Protein AF-C4Z7B2-F1 (afdb_monomer)

pLDDT: mean 83.98, std 15.3, range [45.53, 96.62]

InterPro domains:
  IPR001387 Cro/C1-type, helix-turn-helix domain [PF01381] (2-44)
  IPR001387 Cro/C1-type, helix-turn-helix domain [PS50943] (1-44)
  IPR001387 Cro/C1-type, helix-turn-helix domain [cd00093] (1-44)
  IPR010982 Lambda repressor-like, DNA-binding domain superfamily [G3DSA:1.10.260.40] (1-48)
  IPR010982 Lambda repressor-like, DNA-binding domain superfamily [SSF47413] (2-48)

Solvent-accessible surface area (backbone atoms only — not comparable to full-atom values): 7609 Å² total; per-res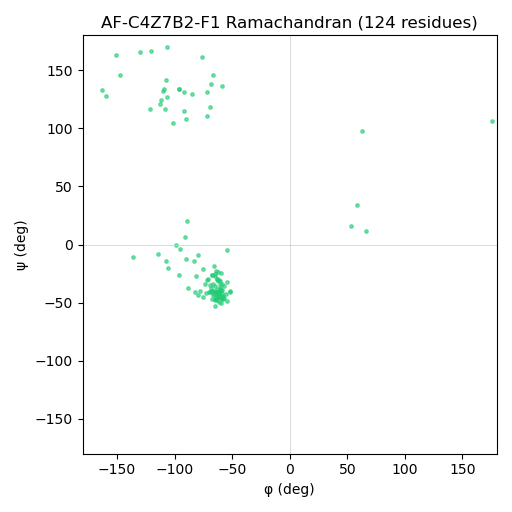idue (Å²): 104,69,67,54,20,64,63,34,70,44,56,59,75,55,53,54,33,45,74,66,73,75,40,87,75,53,70,71,54,41,41,32,48,16,58,56,68,69,47,61,50,64,81,79,53,86,84,85,77,87,47,74,66,50,54,54,49,52,52,51,53,50,32,77,76,60,44,61,45,79,48,78,56,100,90,47,80,45,80,48,45,73,46,61,66,60,45,52,54,50,50,54,51,53,52,52,53,54,58,45,52,74,57,42,84,76,54,95,73,70,67,73,56,51,57,54,54,53,51,64,52,58,68,72,78,113

Structure (mmCIF, N/CA/C/O backbone):
data_AF-C4Z7B2-F1
#
_entry.id   AF-C4Z7B2-F1
#
loop_
_atom_site.group_PDB
_atom_site.id
_atom_site.type_symbol
_atom_site.label_atom_id
_atom_site.label_alt_id
_atom_site.label_comp_id
_atom_site.label_asym_id
_atom_site.label_entity_id
_atom_site.label_seq_id
_atom_site.pdbx_PDB_ins_code
_atom_site.Cartn_x
_atom_site.Cartn_y
_atom_site.Cartn_z
_atom_site.occupancy
_atom_site.B_iso_or_equiv
_atom_site.auth_seq_id
_atom_site.auth_comp_id
_atom_site.auth_asym_id
_atom_site.auth_atom_id
_atom_site.pdbx_PDB_model_num
ATOM 1 N N . MET A 1 1 ? -8.347 9.191 20.823 1.00 85.06 1 MET A N 1
ATOM 2 C CA . MET A 1 1 ? -9.006 7.882 21.047 1.00 85.06 1 MET A CA 1
ATOM 3 C C . MET A 1 1 ? -10.517 7.918 20.881 1.00 85.06 1 MET A C 1
ATOM 5 O O . MET A 1 1 ? -11.032 7.155 20.081 1.00 85.06 1 MET A O 1
ATOM 9 N N . GLU A 1 2 ? -11.237 8.761 21.628 1.00 91.38 2 GLU A N 1
ATOM 10 C CA . GLU A 1 2 ? -12.713 8.779 21.612 1.00 91.38 2 GLU A CA 1
ATOM 11 C C . GLU A 1 2 ? -13.272 9.130 20.230 1.00 91.38 2 GLU A C 1
ATOM 13 O O . GLU A 1 2 ? -14.090 8.390 19.700 1.00 91.38 2 GLU A O 1
ATOM 18 N N . GLN A 1 3 ? -12.716 10.156 19.584 1.00 93.81 3 GLN A N 1
ATOM 19 C CA . GLN A 1 3 ? -13.062 10.513 18.203 1.00 93.81 3 GLN A CA 1
ATOM 20 C C . GLN A 1 3 ? -12.785 9.380 17.203 1.00 93.81 3 GLN A C 1
ATOM 22 O O . GLN A 1 3 ? -13.575 9.151 16.295 1.00 93.81 3 GLN A O 1
ATOM 27 N N . LEU A 1 4 ? -11.680 8.643 17.369 1.00 93.06 4 LEU A N 1
ATOM 28 C CA . LEU A 1 4 ? -11.368 7.492 16.515 1.00 93.06 4 LEU A CA 1
ATOM 29 C C . LEU A 1 4 ? -12.364 6.351 16.750 1.00 93.06 4 LEU A C 1
ATOM 31 O O . LEU A 1 4 ? -12.794 5.714 15.796 1.00 93.06 4 LEU A O 1
ATOM 35 N N . SER A 1 5 ? -12.756 6.111 18.003 1.00 95.75 5 SER A N 1
ATOM 36 C CA . SER A 1 5 ? -13.787 5.131 18.361 1.00 95.75 5 SER A CA 1
ATOM 37 C C . SER A 1 5 ? -15.119 5.448 17.686 1.00 95.75 5 SER A C 1
ATOM 39 O O . SER A 1 5 ? -15.734 4.560 17.103 1.00 95.75 5 SER A O 1
ATOM 41 N N . GLU A 1 6 ? -15.522 6.717 17.721 1.00 95.44 6 GLU A N 1
ATOM 42 C CA . GLU A 1 6 ? -16.743 7.203 17.084 1.00 95.44 6 GLU A CA 1
ATOM 43 C C . GLU A 1 6 ? -16.677 7.067 15.558 1.00 95.44 6 GLU A C 1
ATOM 45 O O . GLU A 1 6 ? -17.537 6.418 14.967 1.00 95.44 6 GLU A O 1
ATOM 50 N N . LYS A 1 7 ? -15.618 7.591 14.925 1.00 95.50 7 LYS A N 1
ATOM 51 C CA . LYS A 1 7 ? -15.452 7.562 13.463 1.00 95.50 7 LYS A CA 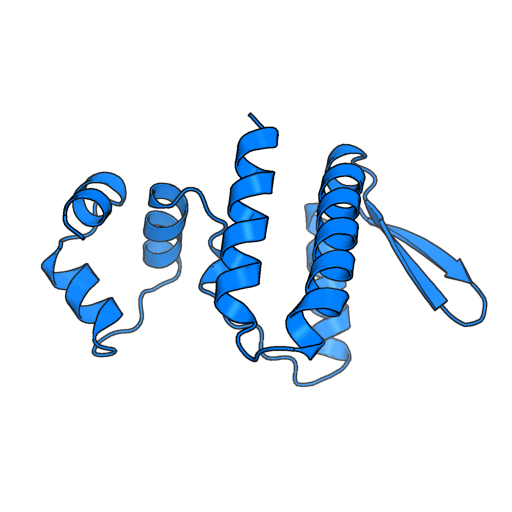1
ATOM 52 C C . LYS A 1 7 ? -15.300 6.150 12.891 1.00 95.50 7 LYS A C 1
ATOM 54 O O . LYS A 1 7 ? -15.872 5.854 11.851 1.00 95.50 7 LYS A O 1
ATOM 59 N N . SER A 1 8 ? -14.540 5.276 13.555 1.00 95.38 8 SER A N 1
ATOM 60 C CA . SER A 1 8 ? -14.302 3.899 13.082 1.00 95.38 8 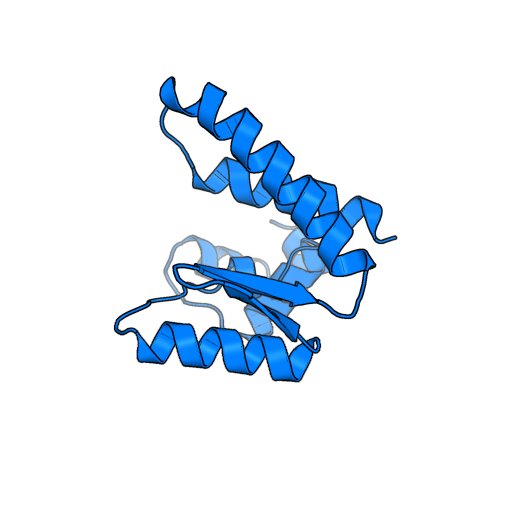SER A CA 1
ATOM 61 C C . SER A 1 8 ? -15.424 2.921 13.451 1.00 95.38 8 SER A C 1
ATOM 63 O O . SER A 1 8 ? -15.447 1.787 12.967 1.00 95.38 8 SER A O 1
ATOM 65 N N . GLY A 1 9 ? -16.322 3.308 14.366 1.00 95.50 9 GLY A N 1
ATOM 66 C CA . GLY A 1 9 ? -17.327 2.416 14.948 1.00 95.50 9 GLY A CA 1
ATOM 67 C C . GLY A 1 9 ? -16.746 1.293 15.822 1.00 95.50 9 GLY A C 1
ATOM 68 O O . GLY A 1 9 ? -17.457 0.347 16.169 1.00 95.50 9 GLY A O 1
ATOM 69 N N . ILE A 1 10 ? -15.458 1.352 16.180 1.00 96.31 10 ILE A N 1
ATOM 70 C CA . ILE A 1 10 ? -14.804 0.371 17.054 1.00 96.31 10 ILE A CA 1
ATOM 71 C C . ILE A 1 10 ? -14.903 0.854 18.494 1.00 96.31 10 ILE A C 1
ATOM 73 O O . ILE A 1 10 ? -14.545 1.985 18.809 1.00 96.31 10 ILE A O 1
ATOM 77 N N . ASN A 1 11 ? -15.338 -0.017 19.406 1.00 95.75 11 ASN A N 1
ATOM 78 C CA . ASN A 1 11 ? -15.461 0.336 20.819 1.00 95.75 11 ASN A CA 1
ATOM 79 C C . ASN A 1 11 ? -14.115 0.789 21.420 1.00 95.75 11 ASN A C 1
ATOM 81 O O . ASN A 1 11 ? -13.095 0.117 21.254 1.00 95.75 11 ASN A O 1
ATOM 85 N N . LEU A 1 12 ? -14.138 1.869 22.206 1.00 94.62 12 LEU A N 1
ATOM 86 C CA . LEU A 1 12 ? -12.960 2.454 22.853 1.00 94.62 12 LEU A CA 1
ATOM 87 C C . LEU A 1 12 ? -12.125 1.437 23.649 1.00 94.62 12 LEU A C 1
ATOM 89 O O . LEU A 1 12 ? -10.898 1.470 23.601 1.00 94.62 12 LEU A O 1
ATOM 93 N N . SER A 1 13 ? -12.770 0.505 24.358 1.00 93.25 13 SER A N 1
ATOM 94 C CA . SER A 1 13 ? -12.066 -0.546 25.109 1.00 93.25 13 SER A CA 1
ATOM 95 C C . SER A 1 13 ? -11.334 -1.541 24.204 1.00 93.25 13 SER A C 1
ATOM 97 O O . SER A 1 13 ? -10.355 -2.149 24.627 1.00 93.25 13 SER A O 1
ATOM 99 N N . THR A 1 14 ? -11.797 -1.714 22.963 1.00 93.62 14 THR A N 1
ATOM 100 C CA . THR A 1 14 ? -11.154 -2.569 21.960 1.00 93.62 14 THR A CA 1
ATOM 101 C C . THR A 1 14 ? -9.969 -1.854 21.323 1.00 93.62 14 THR A C 1
ATOM 103 O O . THR A 1 14 ? -8.906 -2.457 21.248 1.00 93.62 14 THR A O 1
ATOM 106 N N . LEU A 1 15 ? -10.107 -0.568 20.972 1.00 93.88 15 LEU A N 1
ATOM 107 C CA . LEU A 1 15 ? -8.986 0.246 20.483 1.00 93.88 15 LEU A CA 1
ATOM 108 C C . LEU A 1 15 ? -7.834 0.290 21.494 1.00 93.88 15 LEU A C 1
ATOM 110 O O . LEU A 1 15 ? -6.701 -0.001 21.135 1.00 93.88 15 LEU A O 1
ATOM 114 N N . LYS A 1 16 ? -8.135 0.518 22.781 1.00 92.06 16 LYS A N 1
ATOM 115 C CA . LYS A 1 16 ? -7.118 0.478 23.847 1.00 92.06 16 LYS A CA 1
ATOM 116 C C . LYS A 1 16 ? -6.378 -0.862 23.915 1.00 92.06 16 LYS A C 1
ATOM 118 O O . LYS A 1 16 ? -5.192 -0.880 24.197 1.00 92.06 16 LYS A O 1
ATOM 123 N N . LYS A 1 17 ? -7.056 -1.986 23.650 1.00 92.75 17 LYS A N 1
ATOM 124 C CA . LYS A 1 17 ? -6.408 -3.311 23.619 1.00 92.75 17 LYS A CA 1
ATOM 125 C C . LYS A 1 17 ? -5.501 -3.502 22.406 1.00 92.75 17 LYS A C 1
ATOM 127 O O . LYS A 1 17 ? -4.566 -4.289 22.513 1.00 92.75 17 LYS A O 1
ATOM 132 N N . TYR A 1 18 ? -5.809 -2.848 21.285 1.00 92.38 18 TYR A N 1
ATOM 133 C CA . TYR A 1 18 ? -4.943 -2.850 20.107 1.00 92.38 18 TYR A CA 1
ATOM 134 C C . TYR A 1 18 ? -3.670 -2.042 20.363 1.00 92.38 18 TYR A C 1
ATOM 136 O O . TYR A 1 18 ? -2.599 -2.501 20.005 1.00 92.38 18 TYR A O 1
ATOM 144 N N . GLU A 1 19 ? -3.767 -0.893 21.037 1.00 86.69 19 GLU A N 1
ATOM 145 C CA . GLU A 1 19 ? -2.590 -0.065 21.347 1.00 86.69 19 GLU A CA 1
ATOM 146 C C . GLU A 1 19 ? -1.669 -0.651 22.418 1.00 86.69 19 GLU A C 1
ATOM 148 O O . GLU A 1 19 ? -0.473 -0.392 22.403 1.00 86.69 19 GLU A O 1
ATOM 153 N N . THR A 1 20 ? -2.205 -1.409 23.377 1.00 87.12 20 THR A N 1
ATOM 154 C CA . THR A 1 20 ? -1.392 -2.003 24.449 1.00 87.12 20 THR A CA 1
ATOM 155 C C . THR A 1 20 ? -0.842 -3.387 24.083 1.00 87.12 20 THR A C 1
ATOM 157 O O . THR A 1 20 ? -0.588 -4.169 24.993 1.00 87.12 20 THR A O 1
ATOM 160 N N . ASP A 1 21 ? -0.770 -3.740 22.793 1.00 68.88 21 ASP A N 1
ATOM 161 C CA . ASP A 1 21 ? -0.303 -5.033 22.247 1.00 68.88 21 ASP A CA 1
ATOM 162 C C . ASP A 1 21 ? -0.984 -6.292 22.816 1.00 68.88 21 ASP A C 1
ATOM 164 O O . ASP A 1 21 ? -0.555 -7.429 22.615 1.00 68.88 21 ASP A O 1
ATOM 168 N N . ASN A 1 22 ? -2.120 -6.120 23.488 1.00 69.62 22 ASN A N 1
ATOM 169 C CA . ASN A 1 22 ? -2.860 -7.229 24.083 1.00 69.62 22 ASN A CA 1
ATOM 170 C C . ASN A 1 22 ? -3.709 -7.975 23.042 1.00 69.62 22 ASN A C 1
ATOM 172 O O . ASN A 1 22 ? -4.310 -9.008 23.357 1.00 69.62 22 ASN A O 1
ATOM 176 N N . ARG A 1 23 ? -3.829 -7.437 21.820 1.00 81.12 23 ARG A N 1
ATOM 177 C CA . ARG A 1 23 ? -4.582 -8.038 20.719 1.00 81.12 23 ARG A CA 1
ATOM 178 C C . ARG A 1 23 ? -4.183 -7.424 19.379 1.00 81.12 23 ARG A C 1
ATOM 180 O O . ARG A 1 23 ? -4.276 -6.216 19.225 1.00 81.12 23 ARG A O 1
ATOM 187 N N . ASN A 1 24 ? -3.934 -8.258 18.370 1.00 87.00 24 ASN A N 1
ATOM 188 C CA . ASN A 1 24 ? -3.756 -7.768 17.001 1.00 87.00 24 ASN A CA 1
ATOM 189 C C . ASN A 1 24 ? -5.116 -7.599 16.294 1.00 87.00 24 ASN A C 1
ATOM 191 O O . ASN A 1 24 ? -5.941 -8.527 16.313 1.00 87.00 24 ASN A O 1
ATOM 195 N N . PRO A 1 25 ? -5.390 -6.434 15.682 1.00 91.88 25 PRO A N 1
ATOM 196 C CA . PRO A 1 25 ? -6.601 -6.214 14.900 1.00 91.88 25 PRO A CA 1
ATOM 197 C C . PRO A 1 25 ? -6.617 -7.084 13.634 1.00 91.88 25 PRO A C 1
ATOM 199 O O . PRO A 1 25 ? -5.594 -7.348 13.009 1.00 91.88 25 PRO A O 1
ATOM 202 N N . LYS A 1 26 ? -7.812 -7.530 13.228 1.00 93.88 26 LYS A N 1
ATOM 203 C CA . LYS A 1 26 ? -8.016 -8.171 11.915 1.00 93.88 26 LYS A CA 1
ATOM 204 C C . LYS A 1 26 ? -8.020 -7.113 10.807 1.00 93.88 26 LYS A C 1
ATOM 206 O O . LYS A 1 26 ? -8.346 -5.962 11.079 1.00 93.88 26 LYS A O 1
ATOM 211 N N . LEU A 1 27 ? -7.809 -7.521 9.554 1.00 93.06 27 LEU A N 1
ATOM 212 C CA . LEU A 1 27 ? -7.824 -6.617 8.392 1.00 93.06 27 LEU A CA 1
ATOM 213 C C . LEU A 1 27 ? -9.088 -5.745 8.303 1.00 93.06 27 LEU A C 1
ATOM 215 O O . LEU A 1 27 ? -8.996 -4.558 8.017 1.00 93.06 27 LEU A O 1
ATOM 219 N N . GLU A 1 28 ? -10.265 -6.301 8.595 1.00 95.19 28 GLU A N 1
ATOM 220 C CA . GLU A 1 28 ? -11.520 -5.532 8.611 1.00 95.19 28 GLU A CA 1
ATOM 221 C C . GLU A 1 28 ? -11.484 -4.386 9.639 1.00 95.19 28 GLU A C 1
ATOM 223 O O . GLU A 1 28 ? -11.966 -3.287 9.386 1.00 95.19 28 GLU A O 1
ATOM 228 N N . GLN A 1 29 ? -10.882 -4.632 10.805 1.00 95.81 29 GLN A N 1
ATOM 229 C CA . GLN A 1 29 ? -10.741 -3.631 11.862 1.00 95.81 29 GLN A CA 1
ATOM 230 C C . GLN A 1 29 ? -9.693 -2.587 11.478 1.00 95.81 29 GLN A C 1
ATOM 232 O O . GLN A 1 29 ? -9.938 -1.400 11.652 1.00 95.81 29 GLN A O 1
ATOM 237 N N . LEU A 1 30 ? -8.572 -3.019 10.890 1.00 95.38 30 LEU A N 1
ATOM 238 C CA . LEU A 1 30 ? -7.572 -2.113 10.324 1.00 95.38 30 LEU A CA 1
ATOM 239 C C . LEU A 1 30 ? -8.168 -1.221 9.234 1.00 95.38 30 LEU A C 1
ATOM 241 O O . LEU A 1 30 ? -7.877 -0.036 9.206 1.00 95.38 30 LEU A O 1
ATOM 245 N N . SER A 1 31 ? -9.053 -1.756 8.391 1.00 95.12 31 SER A N 1
ATOM 246 C CA . SER A 1 31 ? -9.715 -0.985 7.331 1.00 95.12 31 SER A CA 1
ATOM 247 C C . SER A 1 31 ? -10.593 0.126 7.912 1.00 95.12 31 SER A C 1
ATOM 249 O O . SER A 1 31 ? -10.503 1.265 7.472 1.00 95.12 31 SER A O 1
ATOM 251 N N . LYS A 1 32 ? -11.373 -0.176 8.960 1.00 96.38 32 LYS A N 1
ATOM 252 C CA . LYS A 1 32 ? -12.191 0.818 9.681 1.00 96.38 32 LYS A CA 1
ATOM 253 C C . LYS A 1 32 ? -11.347 1.899 10.355 1.00 96.38 32 LYS A C 1
ATOM 255 O O . LYS A 1 32 ? -11.741 3.061 10.392 1.00 96.38 32 LYS A O 1
ATOM 260 N N . ILE A 1 33 ? -10.196 1.5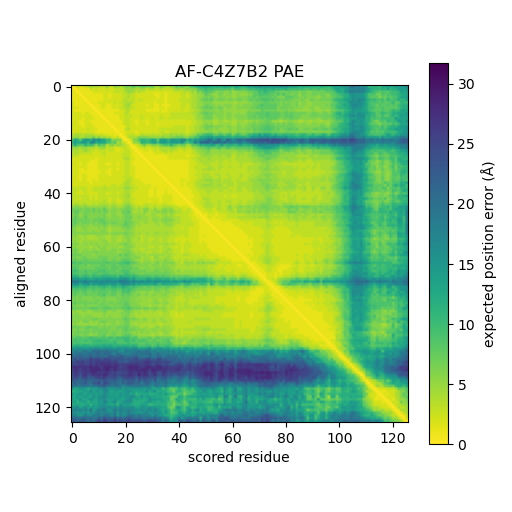18 10.911 1.00 94.81 33 ILE A N 1
ATOM 261 C CA . ILE A 1 33 ? -9.244 2.463 11.509 1.00 94.81 33 ILE A CA 1
ATOM 262 C C . ILE A 1 33 ? -8.632 3.352 10.421 1.00 94.81 33 ILE A C 1
ATOM 264 O O . ILE A 1 33 ? -8.608 4.567 10.582 1.00 94.81 33 ILE A O 1
ATOM 268 N N . ALA A 1 34 ? -8.186 2.760 9.314 1.00 94.12 34 ALA A N 1
ATOM 269 C CA . ALA A 1 34 ? -7.573 3.465 8.195 1.00 94.12 34 ALA A CA 1
ATOM 270 C C . ALA A 1 34 ? -8.528 4.479 7.557 1.00 94.12 34 ALA A C 1
ATOM 272 O O . ALA A 1 34 ? -8.153 5.632 7.374 1.00 94.12 34 ALA A O 1
ATOM 273 N N . GLU A 1 35 ? -9.780 4.084 7.316 1.00 93.94 35 GLU A N 1
ATOM 274 C CA . GLU A 1 35 ? -10.830 4.972 6.807 1.00 93.94 35 GLU A CA 1
ATOM 275 C C . GLU A 1 35 ? -11.088 6.146 7.761 1.00 93.94 35 GLU A C 1
ATOM 277 O O . GLU A 1 35 ? -11.100 7.298 7.335 1.00 93.94 35 GLU A O 1
ATOM 282 N N . ALA A 1 36 ? -11.210 5.878 9.065 1.00 94.88 36 ALA A N 1
ATOM 283 C CA . ALA A 1 36 ? -11.421 6.919 10.071 1.00 94.88 36 A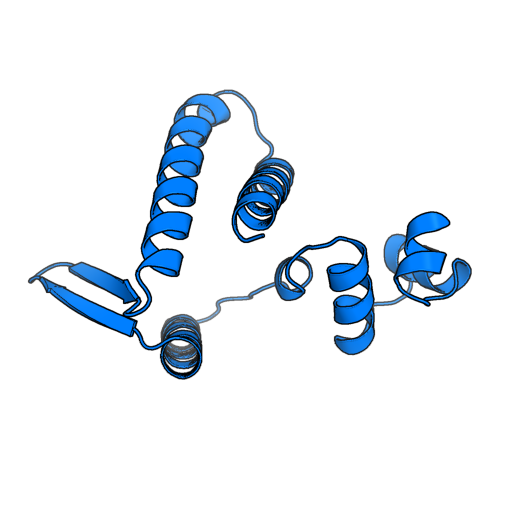LA A CA 1
ATOM 284 C C . ALA A 1 36 ? -10.240 7.898 10.212 1.00 94.88 36 ALA A C 1
ATOM 286 O O . ALA A 1 36 ? -10.436 9.029 10.670 1.00 94.88 36 ALA A O 1
ATOM 287 N N . LEU A 1 37 ? -9.032 7.453 9.858 1.00 91.00 37 LEU A N 1
ATOM 288 C CA . LEU A 1 37 ? -7.802 8.247 9.842 1.00 91.00 37 LEU A CA 1
ATOM 289 C C . LEU A 1 37 ? -7.486 8.842 8.463 1.00 91.00 37 LEU A C 1
ATOM 291 O O . LEU A 1 37 ? -6.531 9.601 8.355 1.00 91.00 37 LEU A O 1
ATOM 295 N N . GLU A 1 38 ? -8.281 8.525 7.438 1.00 89.06 38 GLU A N 1
ATOM 296 C CA . GLU A 1 38 ? -8.093 8.979 6.054 1.00 89.06 38 GLU A CA 1
ATOM 297 C C . GLU A 1 38 ? -6.730 8.570 5.460 1.00 89.06 38 GLU A C 1
ATOM 299 O O . GLU A 1 38 ? -6.134 9.268 4.636 1.00 89.06 38 GLU A O 1
ATOM 304 N N . VAL A 1 39 ? -6.246 7.392 5.860 1.00 88.88 39 VAL A N 1
ATOM 305 C CA . VAL A 1 39 ? -4.994 6.793 5.379 1.00 88.88 39 VAL A CA 1
ATOM 306 C C . VAL A 1 39 ? -5.243 5.444 4.716 1.00 88.88 39 VAL A C 1
ATOM 308 O O . VAL A 1 39 ? -6.313 4.845 4.828 1.00 88.88 39 VAL A O 1
ATOM 311 N N . SER A 1 40 ? -4.234 4.942 4.009 1.00 90.38 40 SER A N 1
ATOM 312 C CA . SER A 1 40 ? -4.283 3.604 3.427 1.00 90.38 40 SER A CA 1
ATOM 313 C C . SER A 1 40 ? -4.250 2.533 4.518 1.00 90.38 40 SER A C 1
ATOM 315 O O . SER A 1 40 ? -3.445 2.604 5.442 1.00 90.38 40 SER A O 1
ATOM 317 N N . VAL A 1 41 ? -5.061 1.477 4.385 1.00 92.69 41 VAL A N 1
ATOM 318 C CA . VAL A 1 41 ? -4.988 0.310 5.289 1.00 92.69 41 VAL A CA 1
ATOM 319 C C . VAL A 1 41 ? -3.616 -0.368 5.254 1.00 92.69 41 VAL A C 1
ATOM 321 O O . VAL A 1 41 ? -3.219 -0.998 6.232 1.00 92.69 41 VAL A O 1
ATOM 324 N N . PHE A 1 42 ? -2.877 -0.208 4.151 1.00 90.56 42 PHE A N 1
ATOM 325 C CA . PHE A 1 42 ? -1.521 -0.729 4.010 1.00 90.56 42 PHE A CA 1
ATOM 326 C C . PHE A 1 42 ? -0.515 -0.066 4.964 1.00 90.56 42 PHE A C 1
ATOM 328 O O . PHE A 1 42 ? 0.493 -0.697 5.250 1.00 90.56 42 PHE 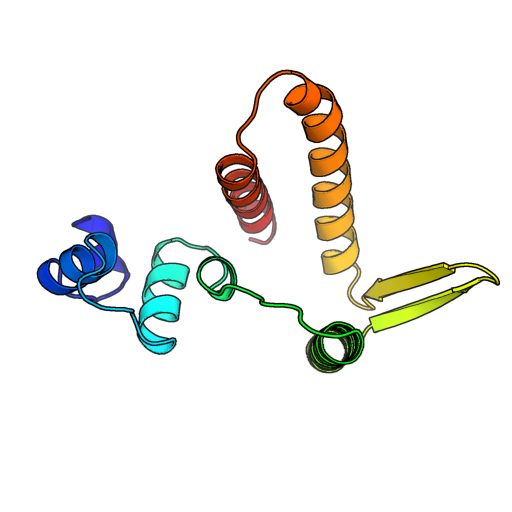A O 1
ATOM 335 N N . GLU A 1 43 ? -0.813 1.108 5.539 1.00 88.44 43 GLU A N 1
ATOM 336 C CA . GLU A 1 43 ? 0.032 1.736 6.575 1.00 88.44 43 GLU A CA 1
ATOM 337 C C . GLU A 1 43 ? 0.144 0.895 7.851 1.00 88.44 43 GLU A C 1
ATOM 339 O O . GLU A 1 43 ? 1.098 1.028 8.610 1.00 88.44 43 GLU A O 1
ATOM 344 N N . PHE A 1 44 ? -0.832 0.018 8.097 1.00 88.69 44 PHE A N 1
ATOM 345 C CA . PHE A 1 44 ? -0.849 -0.865 9.264 1.00 88.69 44 PHE A CA 1
ATOM 346 C C . PHE A 1 44 ? -0.360 -2.281 8.954 1.00 88.69 44 PHE A C 1
ATOM 348 O O . PHE A 1 44 ? -0.404 -3.146 9.830 1.00 88.69 44 PHE A O 1
ATOM 355 N N . LEU A 1 45 ? 0.016 -2.559 7.704 1.00 87.81 45 LEU A N 1
ATOM 356 C CA . LEU A 1 45 ? 0.431 -3.885 7.270 1.00 87.81 45 LEU A CA 1
ATOM 357 C C . LEU A 1 45 ? 1.935 -3.903 7.028 1.00 87.81 45 LEU A C 1
ATOM 359 O O . LEU A 1 45 ? 2.432 -3.278 6.095 1.00 87.81 45 LEU A O 1
ATOM 363 N N . ASP A 1 46 ? 2.642 -4.705 7.815 1.00 85.50 46 ASP A N 1
ATOM 364 C CA . ASP A 1 46 ? 4.055 -4.959 7.572 1.00 85.50 46 ASP A CA 1
ATOM 365 C C . ASP A 1 46 ? 4.240 -5.847 6.336 1.00 85.50 46 ASP A C 1
ATOM 367 O O . ASP A 1 46 ? 3.611 -6.903 6.190 1.00 85.50 46 ASP A O 1
ATOM 371 N N . ILE A 1 47 ? 5.140 -5.431 5.446 1.00 85.31 47 ILE A N 1
ATOM 372 C CA . ILE A 1 47 ? 5.547 -6.219 4.283 1.00 85.31 47 ILE A CA 1
ATOM 373 C C . ILE A 1 47 ? 6.897 -6.865 4.590 1.00 85.31 47 ILE A C 1
ATOM 375 O O . ILE A 1 47 ? 7.942 -6.219 4.534 1.00 85.31 47 ILE A O 1
ATOM 379 N N . GLU A 1 48 ? 6.884 -8.164 4.882 1.00 88.00 48 GLU A N 1
ATOM 380 C CA . GLU A 1 48 ? 8.105 -8.948 5.072 1.00 88.00 48 GLU A CA 1
ATOM 381 C C . GLU A 1 48 ? 8.561 -9.550 3.732 1.00 88.00 48 GLU A C 1
ATOM 383 O O . GLU A 1 48 ? 7.946 -10.481 3.209 1.00 88.00 48 GLU A O 1
ATOM 388 N N . VAL A 1 49 ? 9.647 -9.020 3.165 1.00 92.25 49 VAL A N 1
ATOM 389 C CA . VAL A 1 49 ? 10.251 -9.534 1.925 1.00 92.25 49 VAL A CA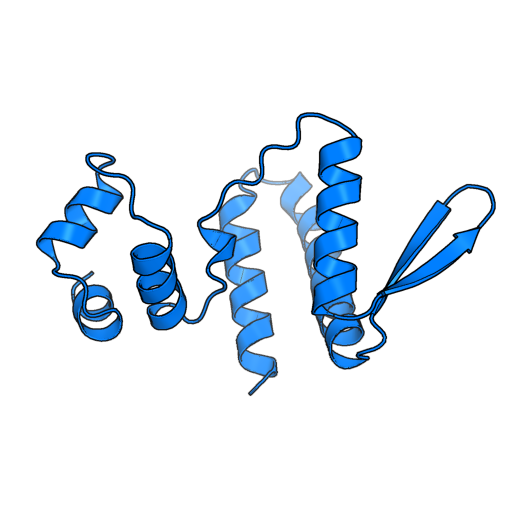 1
ATOM 390 C C . VAL A 1 49 ? 11.326 -10.559 2.277 1.00 92.25 49 VAL A C 1
ATOM 392 O O . VAL A 1 49 ? 12.355 -10.206 2.850 1.00 92.25 49 VAL A O 1
ATOM 395 N N . LYS A 1 50 ? 11.118 -11.828 1.907 1.00 95.00 50 LYS A N 1
ATOM 396 C CA . LYS A 1 50 ? 12.058 -12.932 2.188 1.00 95.00 50 LYS A CA 1
ATOM 397 C C . LYS A 1 50 ? 12.832 -13.377 0.956 1.00 95.00 50 LYS A C 1
ATOM 399 O O . LYS A 1 50 ? 13.871 -14.022 1.075 1.00 95.00 50 LYS A O 1
ATOM 404 N N . SER A 1 51 ? 12.317 -13.068 -0.229 1.00 96.62 51 SER A N 1
ATOM 405 C CA . SER A 1 51 ? 12.858 -13.536 -1.497 1.00 96.62 51 SER A CA 1
ATOM 406 C C . SER A 1 51 ? 12.589 -12.560 -2.640 1.00 96.62 51 SER A C 1
ATOM 408 O O . SER A 1 51 ? 11.689 -11.722 -2.589 1.00 96.62 51 SER A O 1
ATOM 410 N N . VAL A 1 52 ? 13.339 -12.727 -3.732 1.00 95.81 52 VAL A N 1
ATOM 411 C CA . VAL A 1 52 ? 13.090 -12.004 -4.991 1.00 95.81 52 VAL A CA 1
ATOM 412 C C . VAL A 1 52 ? 11.681 -12.297 -5.527 1.00 95.81 52 VAL A C 1
ATOM 414 O O . VAL A 1 52 ? 11.028 -11.412 -6.078 1.00 95.81 52 VAL A O 1
ATOM 417 N N . ASN A 1 53 ? 11.170 -13.513 -5.317 1.00 96.38 53 ASN A N 1
ATOM 418 C CA . ASN A 1 53 ? 9.819 -13.899 -5.718 1.00 96.38 53 ASN A CA 1
ATOM 419 C C . ASN A 1 53 ? 8.731 -13.082 -5.008 1.00 96.38 53 ASN A C 1
ATOM 421 O O . ASN A 1 53 ? 7.686 -12.829 -5.614 1.00 96.38 53 ASN A O 1
ATOM 425 N N . ASP A 1 54 ? 8.967 -12.638 -3.771 1.00 95.12 54 ASP A N 1
ATOM 426 C CA . ASP A 1 54 ? 8.019 -11.788 -3.045 1.00 95.12 54 ASP A CA 1
ATOM 427 C C . ASP A 1 54 ? 7.905 -10.417 -3.717 1.00 95.12 54 ASP A C 1
ATOM 429 O O . ASP A 1 54 ? 6.797 -9.942 -3.966 1.00 95.12 54 ASP A O 1
ATOM 433 N N . ILE A 1 55 ? 9.039 -9.829 -4.120 1.00 94.62 55 ILE A N 1
ATOM 434 C CA . ILE A 1 55 ? 9.069 -8.566 -4.870 1.00 94.62 55 ILE A CA 1
ATOM 435 C C . ILE A 1 55 ? 8.337 -8.707 -6.206 1.00 94.62 55 ILE A C 1
ATOM 437 O O . ILE A 1 55 ? 7.454 -7.905 -6.510 1.00 94.62 55 ILE A O 1
ATOM 441 N N . ILE A 1 56 ? 8.642 -9.753 -6.982 1.00 94.56 56 ILE A N 1
ATOM 442 C CA . ILE A 1 56 ? 7.969 -10.009 -8.267 1.00 94.56 56 ILE A CA 1
ATOM 443 C C . ILE A 1 56 ? 6.455 -10.165 -8.061 1.00 94.56 56 ILE A C 1
ATOM 445 O O . ILE A 1 56 ? 5.657 -9.619 -8.823 1.00 94.56 56 ILE A O 1
ATOM 449 N N . SER A 1 57 ? 6.039 -10.866 -7.004 1.00 95.94 57 SER A N 1
ATOM 450 C CA . SER A 1 57 ? 4.623 -11.064 -6.683 1.00 95.94 57 SER A CA 1
ATOM 451 C C . SER A 1 57 ? 3.917 -9.760 -6.309 1.00 95.94 57 SER A C 1
ATOM 453 O O . SER A 1 57 ? 2.778 -9.547 -6.728 1.00 95.94 57 SER A O 1
ATOM 455 N N . LEU A 1 58 ? 4.573 -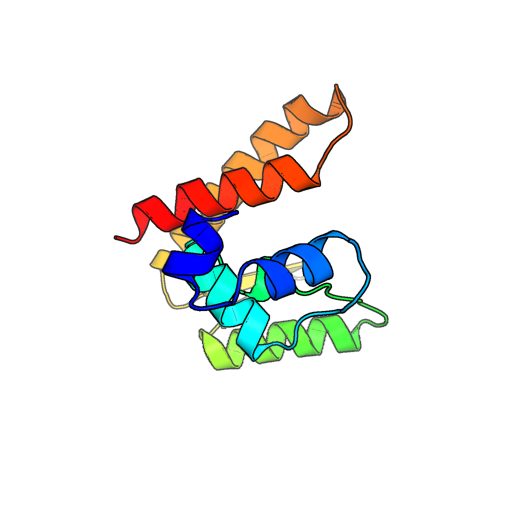8.876 -5.551 1.00 94.31 58 LEU A N 1
ATOM 456 C CA . LEU A 1 58 ? 4.044 -7.551 -5.219 1.00 94.31 58 LEU A CA 1
ATOM 457 C C . LEU A 1 58 ? 3.870 -6.697 -6.477 1.00 94.31 58 LEU A C 1
ATOM 459 O O . LEU A 1 58 ? 2.790 -6.148 -6.693 1.00 94.31 58 LEU A O 1
ATOM 463 N N . VAL A 1 59 ? 4.885 -6.651 -7.343 1.00 94.25 59 VAL A N 1
ATOM 464 C CA . VAL A 1 59 ? 4.811 -5.903 -8.606 1.00 94.25 59 VAL A CA 1
ATOM 465 C C . VAL A 1 59 ? 3.699 -6.437 -9.509 1.00 94.25 59 VAL A C 1
ATOM 467 O O . VAL A 1 59 ? 2.923 -5.652 -10.049 1.00 94.25 59 VAL A O 1
ATOM 470 N N . ASN A 1 60 ? 3.529 -7.759 -9.600 1.00 94.44 60 ASN A N 1
ATOM 471 C CA . ASN A 1 60 ? 2.432 -8.361 -10.360 1.00 94.44 60 ASN A CA 1
ATOM 472 C C . ASN A 1 60 ? 1.051 -7.982 -9.810 1.00 94.44 60 ASN A C 1
ATOM 474 O O . ASN A 1 60 ? 0.148 -7.672 -10.586 1.00 94.44 60 ASN A O 1
ATOM 478 N N . LYS A 1 61 ? 0.873 -7.973 -8.483 1.00 94.94 61 LYS A N 1
ATOM 479 C CA . LYS A 1 61 ? -0.387 -7.530 -7.865 1.00 94.94 61 LYS A CA 1
ATOM 480 C C . LYS A 1 61 ? -0.673 -6.058 -8.160 1.00 94.94 61 LYS A C 1
ATOM 482 O O . LYS A 1 61 ? -1.810 -5.730 -8.487 1.00 94.94 61 LYS A O 1
ATOM 487 N N . MET A 1 62 ? 0.344 -5.194 -8.095 1.00 93.94 62 MET A N 1
ATOM 488 C CA . MET A 1 62 ? 0.201 -3.783 -8.470 1.00 93.94 62 MET A CA 1
ATOM 489 C C . MET A 1 62 ? -0.189 -3.636 -9.944 1.00 93.94 62 MET A C 1
ATOM 491 O O . MET A 1 62 ? -1.117 -2.890 -10.249 1.00 93.94 62 MET A O 1
ATOM 495 N N . ASN A 1 63 ? 0.447 -4.398 -10.840 1.00 94.69 63 ASN A N 1
ATOM 496 C CA . ASN A 1 63 ? 0.133 -4.378 -12.268 1.00 94.69 63 ASN A CA 1
ATOM 497 C C . ASN A 1 63 ? -1.335 -4.743 -12.530 1.00 94.69 63 ASN A C 1
ATOM 499 O O . ASN A 1 63 ? -2.036 -4.025 -13.232 1.00 94.69 63 ASN A O 1
ATOM 503 N N . ILE A 1 64 ? -1.829 -5.810 -11.894 1.00 94.56 64 ILE A N 1
ATOM 504 C CA . ILE A 1 64 ? -3.233 -6.233 -12.013 1.00 94.56 64 ILE A CA 1
ATOM 505 C C . ILE A 1 64 ? -4.196 -5.143 -11.518 1.00 94.56 64 ILE A C 1
ATOM 507 O O . ILE A 1 64 ? -5.267 -4.969 -12.093 1.00 94.56 64 ILE A O 1
ATOM 511 N N . ALA A 1 65 ? -3.835 -4.421 -10.454 1.00 94.00 65 ALA A N 1
ATOM 512 C CA . ALA A 1 65 ? -4.707 -3.424 -9.839 1.00 94.00 65 ALA A CA 1
ATOM 513 C C . ALA A 1 65 ? -4.718 -2.062 -10.557 1.00 94.00 65 ALA A C 1
ATOM 515 O O . ALA A 1 65 ? -5.696 -1.329 -10.430 1.00 94.00 65 ALA A O 1
ATOM 516 N N . THR A 1 66 ? -3.640 -1.693 -11.258 1.00 91.94 66 THR A N 1
ATOM 517 C CA . THR A 1 66 ? -3.419 -0.300 -11.708 1.00 91.94 66 THR A CA 1
ATOM 518 C C . THR A 1 66 ? -2.934 -0.138 -13.149 1.00 91.94 66 THR A C 1
ATOM 520 O O . THR A 1 66 ? -2.965 0.982 -13.652 1.00 91.94 66 THR A O 1
ATOM 523 N N . ASP A 1 67 ? -2.547 -1.231 -13.815 1.00 93.00 67 ASP A N 1
ATOM 524 C CA . ASP A 1 67 ? -1.983 -1.273 -15.172 1.00 93.00 67 ASP A CA 1
ATOM 525 C C . ASP A 1 67 ? -0.639 -0.518 -15.306 1.00 93.00 67 ASP A C 1
ATOM 527 O O . ASP A 1 67 ? -0.570 0.710 -15.441 1.00 93.00 67 ASP A O 1
ATOM 531 N N . ILE A 1 68 ? 0.452 -1.288 -15.232 1.00 95.69 68 ILE A N 1
ATOM 532 C CA . ILE A 1 68 ? 1.837 -0.806 -15.226 1.00 95.69 68 ILE A CA 1
ATOM 533 C C . ILE A 1 68 ? 2.433 -0.854 -16.637 1.00 95.69 68 ILE A C 1
ATOM 535 O O . ILE A 1 68 ? 2.395 -1.885 -17.310 1.00 95.69 68 ILE A O 1
ATOM 539 N N . ASP A 1 69 ? 3.088 0.238 -17.024 1.00 95.12 69 ASP A N 1
ATOM 540 C CA . ASP A 1 69 ? 3.980 0.316 -18.177 1.00 95.12 69 ASP A CA 1
ATOM 541 C C . ASP A 1 69 ? 5.438 0.119 -17.741 1.00 95.12 69 ASP A C 1
ATOM 543 O O . ASP A 1 69 ? 5.919 0.727 -16.776 1.00 95.12 69 ASP A O 1
ATOM 547 N N . TRP A 1 70 ? 6.149 -0.723 -18.488 1.00 93.44 70 TRP A N 1
ATOM 548 C CA . TRP A 1 70 ? 7.535 -1.098 -18.229 1.00 93.44 70 TRP A CA 1
ATOM 549 C C . TRP A 1 70 ? 8.453 -0.428 -19.245 1.00 93.44 70 TRP A C 1
ATOM 551 O O . TRP A 1 70 ? 8.267 -0.591 -20.450 1.00 93.44 70 TRP A O 1
ATOM 561 N N . ASP A 1 71 ? 9.466 0.271 -18.751 1.00 93.19 71 ASP A N 1
ATOM 562 C CA . ASP A 1 71 ? 10.574 0.780 -19.550 1.00 93.19 71 ASP A CA 1
ATOM 563 C C . ASP A 1 71 ? 11.848 0.037 -19.135 1.00 93.19 71 ASP A C 1
ATOM 565 O O . ASP A 1 71 ? 12.210 0.002 -17.955 1.00 93.19 71 ASP A O 1
ATOM 569 N N . ILE A 1 72 ? 12.472 -0.643 -20.092 1.00 93.19 72 ILE A N 1
ATOM 570 C CA . ILE A 1 72 ? 13.582 -1.565 -19.848 1.00 93.19 72 ILE A CA 1
ATOM 571 C C . ILE A 1 72 ? 14.780 -1.077 -20.655 1.00 93.19 72 ILE A C 1
ATOM 573 O O . ILE A 1 72 ? 14.760 -1.087 -21.885 1.00 93.19 72 ILE A O 1
ATOM 577 N N . ASP A 1 73 ? 15.831 -0.701 -19.936 1.00 90.44 73 ASP A N 1
ATOM 578 C CA . ASP A 1 73 ? 17.161 -0.424 -20.473 1.00 90.44 73 ASP A CA 1
ATOM 579 C C . ASP A 1 73 ? 18.113 -1.574 -20.091 1.00 90.44 73 ASP A C 1
ATOM 581 O O . ASP A 1 73 ? 17.779 -2.429 -19.267 1.00 90.44 73 ASP A O 1
ATOM 585 N N . ASN A 1 74 ? 19.316 -1.602 -20.664 1.00 81.56 74 ASN A N 1
ATOM 586 C CA . ASN A 1 74 ? 20.287 -2.689 -20.506 1.00 81.56 74 ASN A CA 1
ATOM 587 C C . ASN A 1 74 ? 20.619 -3.015 -19.037 1.00 81.56 74 ASN A C 1
ATOM 589 O O . ASN A 1 74 ? 20.845 -4.179 -18.718 1.00 81.56 74 ASN A O 1
ATOM 593 N N . ASP A 1 75 ? 20.600 -2.015 -18.149 1.00 92.75 75 ASP A N 1
ATOM 594 C CA . ASP A 1 75 ? 20.981 -2.173 -16.738 1.00 92.75 75 ASP A CA 1
ATOM 595 C C . ASP A 1 75 ? 19.825 -1.954 -15.746 1.00 92.75 75 ASP A C 1
ATOM 597 O O . ASP A 1 75 ? 20.008 -2.120 -14.536 1.00 92.75 75 ASP A O 1
ATOM 601 N N . LYS A 1 76 ? 18.651 -1.496 -16.208 1.00 92.75 76 LYS A N 1
ATOM 602 C CA . LYS A 1 76 ? 17.594 -0.986 -15.319 1.00 92.75 76 LYS A CA 1
ATOM 603 C C . LYS A 1 76 ? 16.196 -1.267 -15.843 1.00 92.75 76 LYS A C 1
ATOM 605 O O . LYS A 1 76 ? 15.923 -1.176 -17.034 1.00 92.75 76 LYS A O 1
ATOM 610 N N . VAL A 1 77 ? 15.297 -1.512 -14.895 1.00 91.56 77 VAL A N 1
ATOM 611 C CA . VAL A 1 77 ? 13.856 -1.574 -15.129 1.00 91.56 77 VAL A CA 1
ATOM 612 C C . VAL A 1 77 ? 13.203 -0.387 -14.434 1.00 91.56 77 VAL A C 1
ATOM 614 O O . VAL A 1 77 ? 13.366 -0.194 -13.228 1.00 91.56 77 VAL A O 1
ATOM 617 N N . CYS A 1 78 ? 12.458 0.395 -15.203 1.00 92.88 78 CYS A N 1
ATOM 618 C CA . CYS A 1 78 ? 11.640 1.503 -14.746 1.00 92.88 78 CYS A CA 1
ATOM 619 C C . CYS A 1 78 ? 10.163 1.115 -14.876 1.00 92.88 78 CYS A C 1
ATOM 621 O O . CYS A 1 78 ? 9.726 0.584 -15.895 1.00 92.88 78 CYS A O 1
ATOM 623 N N . ILE A 1 79 ? 9.393 1.382 -13.825 1.00 94.31 79 ILE A N 1
ATOM 624 C CA . ILE A 1 79 ? 7.949 1.148 -13.781 1.00 94.31 79 ILE A CA 1
ATOM 625 C C . ILE A 1 79 ? 7.257 2.508 -13.773 1.00 94.31 79 ILE A C 1
ATOM 627 O O . ILE A 1 79 ? 7.613 3.391 -12.990 1.00 94.31 79 ILE A O 1
ATOM 631 N N . SER A 1 80 ? 6.258 2.658 -14.635 1.00 94.88 80 SER A N 1
ATOM 632 C CA . SER A 1 80 ? 5.305 3.764 -14.618 1.00 94.88 80 SER A CA 1
ATOM 633 C C . SER A 1 80 ? 3.879 3.220 -14.683 1.00 94.88 80 SER A C 1
ATOM 635 O O . SER A 1 80 ? 3.666 2.045 -14.964 1.00 94.88 80 SER A O 1
ATOM 637 N N . PHE A 1 81 ? 2.891 4.052 -14.386 1.00 95.62 81 PHE A N 1
ATOM 638 C CA . PHE A 1 81 ? 1.483 3.660 -14.409 1.00 95.62 81 PHE A CA 1
ATOM 639 C C . PHE A 1 81 ? 0.800 4.286 -15.617 1.00 95.62 81 PHE A C 1
ATOM 641 O O . PHE A 1 81 ? 1.047 5.452 -15.929 1.00 95.62 81 PHE A O 1
ATOM 648 N N . LYS A 1 82 ? -0.116 3.573 -16.277 1.00 94.00 82 LYS A N 1
ATOM 649 C CA . LYS A 1 82 ? -0.894 4.189 -17.369 1.00 94.00 82 LYS A CA 1
ATOM 650 C C . LYS A 1 82 ? -1.734 5.365 -16.882 1.00 94.00 82 LYS A C 1
ATOM 652 O O . LYS A 1 82 ? -1.946 6.336 -17.612 1.00 94.00 82 LYS A O 1
ATOM 657 N N . ASN A 1 83 ? -2.177 5.309 -15.626 1.00 92.69 83 ASN A N 1
ATOM 658 C CA . ASN A 1 83 ? -2.800 6.445 -14.971 1.00 92.69 83 ASN A CA 1
ATOM 659 C C . ASN A 1 83 ? -1.752 7.532 -14.654 1.00 92.69 83 ASN A C 1
ATOM 661 O O . ASN A 1 83 ? -0.912 7.391 -13.763 1.00 92.69 83 ASN A O 1
ATOM 665 N N . LYS A 1 84 ? -1.853 8.660 -15.365 1.00 93.00 84 LYS A N 1
ATOM 666 C CA . LYS A 1 84 ? -0.962 9.819 -15.207 1.00 93.00 84 LYS A CA 1
ATOM 667 C C . LYS A 1 84 ? -1.037 10.465 -13.823 1.00 93.00 84 LYS A C 1
ATOM 669 O O . LYS A 1 84 ? -0.032 11.013 -13.381 1.00 93.00 84 LYS A O 1
ATOM 674 N N . GLU A 1 85 ? -2.180 10.405 -13.145 1.00 92.81 85 GLU A N 1
ATOM 675 C CA . GLU A 1 85 ? -2.336 10.963 -11.797 1.00 92.81 85 GLU A CA 1
ATOM 676 C C . GLU A 1 85 ? -1.468 10.206 -10.794 1.00 92.81 85 GLU A C 1
ATOM 678 O O . GLU A 1 85 ? -0.739 10.837 -10.031 1.00 92.81 85 GLU A O 1
ATOM 683 N N . ILE A 1 86 ? -1.429 8.869 -10.883 1.00 92.81 86 ILE A N 1
ATOM 684 C CA . ILE A 1 86 ? -0.548 8.038 -10.047 1.00 92.81 86 ILE A CA 1
ATOM 685 C C . ILE A 1 86 ? 0.914 8.452 -10.253 1.00 92.81 86 ILE A C 1
ATOM 687 O O . ILE A 1 86 ? 1.634 8.684 -9.283 1.00 92.81 86 ILE A O 1
ATOM 691 N N . ASN A 1 87 ? 1.348 8.622 -11.507 1.00 93.88 87 ASN A N 1
ATOM 692 C CA . ASN A 1 87 ? 2.712 9.072 -11.799 1.00 93.88 87 ASN A CA 1
ATOM 693 C C . ASN A 1 87 ? 3.009 10.465 -11.224 1.00 93.88 87 ASN A C 1
ATOM 695 O O . ASN A 1 87 ? 4.107 10.691 -10.717 1.00 93.88 87 ASN A O 1
ATOM 699 N N . ASN A 1 88 ? 2.056 11.399 -11.297 1.00 92.44 88 ASN A N 1
ATOM 700 C CA . ASN A 1 88 ? 2.224 12.748 -10.756 1.00 92.44 88 ASN A CA 1
ATOM 701 C C . ASN A 1 88 ? 2.366 12.720 -9.228 1.00 92.44 88 ASN A C 1
ATOM 703 O O . ASN A 1 88 ? 3.321 13.293 -8.702 1.00 92.44 88 ASN A O 1
ATOM 707 N N . CYS A 1 89 ? 1.490 11.995 -8.527 1.00 90.19 89 CYS A N 1
ATOM 708 C CA . CYS A 1 89 ? 1.559 11.838 -7.073 1.00 90.19 89 CYS A CA 1
ATOM 709 C C . CYS A 1 89 ? 2.863 11.159 -6.633 1.00 90.19 89 CYS A C 1
ATOM 711 O O . CYS A 1 89 ? 3.531 11.640 -5.720 1.00 90.19 89 CYS A O 1
ATOM 713 N N . LEU A 1 90 ? 3.279 10.085 -7.315 1.00 91.62 90 LEU A N 1
ATOM 714 C CA . LEU A 1 90 ? 4.544 9.404 -7.022 1.00 91.62 90 LEU A CA 1
ATOM 715 C C . LEU A 1 90 ? 5.759 10.291 -7.294 1.00 91.62 90 LEU A C 1
ATOM 717 O O . LEU A 1 90 ? 6.740 10.231 -6.554 1.00 91.62 90 LEU A O 1
ATOM 721 N N . LYS A 1 91 ? 5.709 11.131 -8.332 1.00 90.94 91 LYS A N 1
ATOM 722 C CA . LYS A 1 91 ? 6.772 12.095 -8.626 1.00 90.94 91 LYS A CA 1
ATOM 723 C C . LYS A 1 91 ? 6.905 13.128 -7.510 1.00 90.94 91 LYS A C 1
ATOM 725 O O . LYS A 1 91 ? 8.028 13.389 -7.088 1.00 90.94 91 LYS A O 1
ATOM 730 N N . GLU A 1 92 ? 5.798 13.698 -7.037 1.00 88.12 92 GLU A N 1
ATOM 731 C CA . GLU A 1 92 ? 5.804 14.622 -5.894 1.00 88.12 92 GLU A CA 1
ATOM 732 C C . GLU A 1 92 ? 6.356 13.935 -4.642 1.00 88.12 92 GLU A C 1
ATOM 734 O O . GLU A 1 92 ? 7.325 14.420 -4.056 1.00 88.12 92 GLU A O 1
ATOM 739 N N . TYR A 1 93 ? 5.837 12.746 -4.321 1.00 85.81 93 TYR A N 1
ATOM 740 C CA . TYR A 1 93 ? 6.306 11.939 -3.197 1.00 85.81 93 TYR A CA 1
ATOM 741 C C . TYR A 1 93 ? 7.816 11.674 -3.258 1.00 85.81 93 TYR A C 1
ATOM 743 O O . TYR A 1 93 ? 8.534 11.894 -2.284 1.00 85.81 93 TYR A O 1
ATOM 751 N N . ALA A 1 94 ? 8.329 11.237 -4.412 1.00 86.38 94 ALA A N 1
ATOM 752 C CA . ALA A 1 94 ? 9.743 10.924 -4.592 1.00 86.38 94 ALA A CA 1
ATOM 753 C C . ALA A 1 94 ? 10.643 12.166 -4.496 1.00 86.38 94 ALA A C 1
ATOM 755 O O . ALA A 1 94 ? 11.777 12.071 -4.018 1.00 86.38 94 ALA A O 1
ATOM 756 N N . VAL A 1 95 ? 10.165 13.327 -4.956 1.00 84.94 95 VAL A N 1
ATOM 757 C CA . VAL A 1 95 ? 10.882 14.600 -4.817 1.00 84.94 95 VAL A CA 1
ATOM 758 C C . VAL A 1 95 ? 10.995 14.988 -3.346 1.00 84.94 95 VAL A C 1
ATOM 760 O O . VAL A 1 95 ? 12.092 15.326 -2.899 1.00 84.94 95 VAL A O 1
ATOM 763 N N . ASP A 1 96 ? 9.902 14.905 -2.592 1.00 80.25 96 ASP A N 1
ATOM 764 C CA . ASP A 1 96 ? 9.893 15.267 -1.174 1.00 80.25 96 ASP A CA 1
ATOM 765 C C . ASP A 1 96 ? 10.703 14.272 -0.334 1.00 80.25 96 ASP A C 1
ATOM 767 O O . ASP A 1 96 ? 11.549 14.679 0.461 1.00 80.25 96 ASP A O 1
ATOM 771 N N . TYR A 1 97 ? 10.594 12.973 -0.626 1.00 77.19 97 TYR A N 1
ATOM 772 C CA . TYR A 1 97 ? 11.433 11.936 -0.022 1.00 77.19 97 TYR A CA 1
ATOM 773 C C . TYR A 1 97 ? 12.936 12.203 -0.213 1.00 77.19 97 TYR A C 1
ATOM 775 O O . TYR A 1 97 ? 13.733 12.041 0.712 1.00 77.19 97 TYR A O 1
ATOM 783 N N . LYS A 1 98 ? 13.360 12.637 -1.408 1.00 79.81 98 LYS A N 1
ATOM 784 C CA . LYS A 1 98 ? 14.772 12.964 -1.674 1.00 79.81 98 LYS A CA 1
ATOM 785 C C . LYS A 1 98 ? 15.245 14.209 -0.923 1.00 79.81 98 LYS A C 1
ATOM 787 O O . LYS A 1 98 ? 16.374 14.211 -0.440 1.00 79.81 98 LYS A O 1
ATOM 792 N N . LYS A 1 99 ? 14.415 15.253 -0.828 1.00 73.69 99 LYS A N 1
ATOM 793 C CA . LYS A 1 99 ? 14.750 16.482 -0.085 1.00 73.69 99 LYS A CA 1
ATOM 794 C C . LYS A 1 99 ? 14.944 16.200 1.402 1.00 73.69 99 LYS A C 1
ATOM 796 O O . LYS A 1 99 ? 15.889 16.708 1.996 1.00 73.69 99 LYS A O 1
ATOM 801 N N . ASP A 1 100 ? 14.090 15.359 1.972 1.00 62.84 100 ASP A N 1
ATOM 802 C CA . ASP A 1 100 ? 14.160 15.026 3.388 1.00 62.84 100 ASP A CA 1
ATOM 803 C C . ASP A 1 100 ? 15.326 14.097 3.711 1.00 62.84 100 ASP A C 1
ATOM 805 O O . ASP A 1 100 ? 15.938 14.279 4.750 1.00 62.84 100 ASP A O 1
ATOM 809 N N . ASN A 1 101 ? 15.719 13.162 2.837 1.00 57.88 101 ASN A N 1
ATOM 810 C CA . ASN A 1 101 ? 16.931 12.362 3.074 1.00 57.88 101 ASN A CA 1
ATOM 811 C C . ASN A 1 101 ? 18.204 13.224 3.158 1.00 57.88 101 ASN A C 1
ATOM 813 O O . ASN A 1 101 ? 19.097 12.918 3.941 1.00 57.88 101 ASN A O 1
ATOM 817 N N . ILE A 1 102 ? 18.254 14.349 2.435 1.00 57.88 102 ILE A N 1
ATOM 818 C CA . ILE A 1 102 ? 19.340 15.340 2.551 1.00 57.88 102 ILE A CA 1
ATOM 819 C C . ILE A 1 102 ? 19.310 16.051 3.925 1.00 57.88 102 ILE A C 1
ATOM 821 O O . ILE A 1 102 ? 20.344 16.515 4.408 1.00 57.88 102 ILE A O 1
ATOM 825 N N . LEU A 1 103 ? 18.144 16.135 4.578 1.00 51.38 103 LEU A N 1
ATOM 826 C CA . LEU A 1 103 ? 17.984 16.670 5.937 1.00 51.38 103 LEU A CA 1
ATOM 827 C C . LEU A 1 103 ? 18.171 15.602 7.040 1.00 51.38 103 LEU A C 1
ATOM 829 O O . LEU A 1 103 ? 18.741 15.914 8.083 1.00 51.38 103 LEU A O 1
ATOM 833 N N . ILE A 1 104 ? 17.709 14.365 6.819 1.00 48.47 104 ILE A N 1
ATOM 834 C CA . ILE A 1 104 ? 17.666 13.241 7.777 1.00 48.47 104 ILE A CA 1
ATOM 835 C C . ILE A 1 104 ? 19.045 12.611 8.000 1.00 48.47 104 ILE A C 1
ATOM 837 O O . ILE A 1 104 ? 19.280 12.081 9.084 1.00 48.47 104 ILE A O 1
ATOM 841 N N . GLU A 1 105 ? 20.014 12.782 7.090 1.00 48.22 105 GLU A N 1
ATOM 842 C CA . GLU A 1 105 ? 21.435 12.500 7.387 1.00 48.22 105 GLU A CA 1
ATOM 843 C C . GLU A 1 105 ? 21.963 13.254 8.638 1.00 48.22 105 GLU A C 1
ATOM 845 O O . GLU A 1 105 ? 23.090 13.019 9.070 1.00 48.22 105 GLU A O 1
ATOM 850 N N . LYS A 1 106 ? 21.159 14.135 9.263 1.00 52.56 106 LYS A N 1
ATOM 851 C CA . LYS A 1 106 ? 21.475 14.831 10.518 1.00 52.56 106 LYS A CA 1
ATOM 852 C C . LYS A 1 106 ? 20.715 14.360 11.767 1.00 52.56 106 LYS A C 1
ATOM 854 O O . LYS A 1 106 ? 21.174 14.709 12.850 1.00 52.56 106 LYS A O 1
ATOM 859 N N . THR A 1 107 ? 19.629 13.584 11.680 1.00 45.75 107 THR A N 1
ATOM 860 C CA . THR A 1 107 ? 18.886 13.091 12.867 1.00 45.75 107 THR A CA 1
ATOM 861 C C . THR A 1 107 ? 18.017 11.868 12.548 1.00 45.75 107 THR A C 1
ATOM 863 O O . THR A 1 107 ? 17.186 11.914 11.645 1.00 45.75 107 THR A O 1
ATOM 866 N N . GLU A 1 108 ? 18.172 10.793 13.326 1.00 48.50 108 GLU A N 1
ATOM 867 C CA . GLU A 1 108 ? 17.437 9.526 13.207 1.00 48.50 108 GLU A CA 1
ATOM 868 C C . GLU A 1 108 ? 15.950 9.662 13.595 1.00 48.50 108 GLU A C 1
ATOM 870 O O . GLU A 1 108 ? 15.656 9.980 14.744 1.00 48.50 108 GLU A O 1
ATOM 875 N N . THR A 1 109 ? 15.017 9.407 12.661 1.00 46.41 109 THR A N 1
ATOM 876 C CA . THR A 1 109 ? 13.651 8.838 12.871 1.00 46.41 109 THR A CA 1
ATOM 877 C C . THR A 1 109 ? 12.872 8.811 11.539 1.00 46.41 109 THR A C 1
ATOM 879 O O . THR A 1 109 ? 12.448 9.841 11.028 1.00 46.41 109 THR A O 1
ATOM 882 N N . ASN A 1 110 ? 12.689 7.628 10.928 1.00 54.56 110 ASN A N 1
ATOM 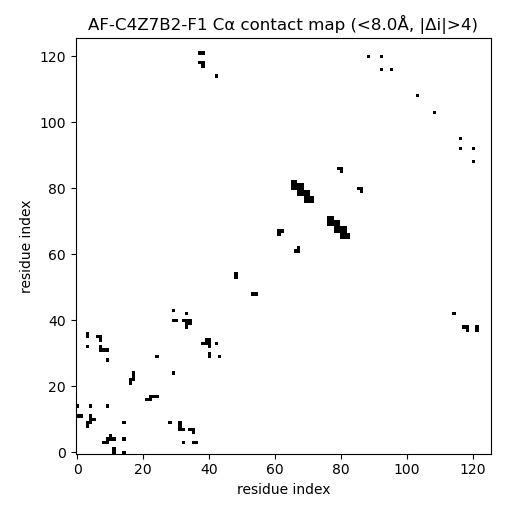883 C CA . ASN A 1 110 ? 12.216 7.508 9.531 1.00 54.56 110 ASN A CA 1
ATOM 884 C C . ASN A 1 110 ? 10.690 7.277 9.375 1.00 54.56 110 ASN A C 1
ATOM 886 O O . ASN A 1 110 ? 10.100 7.676 8.369 1.00 54.56 110 ASN A O 1
ATOM 890 N N . ASN A 1 111 ? 10.019 6.685 10.370 1.00 51.16 111 ASN A N 1
ATOM 891 C CA . ASN A 1 111 ? 8.615 6.257 10.230 1.00 51.16 111 ASN A CA 1
ATOM 892 C C . ASN A 1 111 ? 7.603 7.409 10.352 1.00 51.16 111 ASN A C 1
ATOM 894 O O . ASN A 1 111 ? 6.668 7.489 9.558 1.00 51.16 111 ASN A O 1
ATOM 898 N N . GLU A 1 112 ? 7.827 8.355 11.268 1.00 51.81 112 GLU A N 1
ATOM 899 C CA . GLU A 1 112 ? 6.959 9.532 11.460 1.00 51.81 112 GLU A CA 1
ATOM 900 C C . GLU A 1 112 ? 6.944 10.444 10.212 1.00 51.81 112 GLU A C 1
ATOM 902 O O . GLU A 1 112 ? 5.927 11.049 9.856 1.00 51.81 112 GLU A O 1
ATOM 907 N N . SER A 1 113 ? 8.060 10.455 9.469 1.00 61.38 113 SER A N 1
ATOM 908 C CA . SER A 1 113 ? 8.203 11.203 8.216 1.00 61.38 113 SER A CA 1
ATOM 909 C C . SER A 1 113 ? 7.356 10.637 7.070 1.00 61.38 113 SER A C 1
ATOM 911 O O . SER A 1 113 ? 6.835 11.393 6.255 1.00 61.38 113 SER A O 1
ATOM 913 N N . THR A 1 114 ? 7.177 9.314 7.008 1.00 64.06 114 THR A N 1
ATOM 914 C CA . THR A 1 114 ? 6.457 8.655 5.905 1.00 64.06 114 THR A CA 1
ATOM 915 C C . THR A 1 114 ? 4.952 8.863 6.033 1.00 64.06 114 THR A C 1
ATOM 917 O O . THR A 1 114 ? 4.310 9.286 5.073 1.00 64.06 114 THR A O 1
ATOM 920 N N . PHE A 1 115 ? 4.415 8.693 7.244 1.00 64.50 115 PHE A N 1
ATOM 921 C CA . PHE A 1 115 ? 3.003 8.933 7.542 1.00 64.50 115 PHE A CA 1
ATOM 922 C C . PHE A 1 115 ? 2.583 10.379 7.223 1.00 64.50 115 PHE A C 1
ATOM 924 O O . PHE A 1 115 ? 1.576 10.617 6.555 1.00 64.50 115 PHE A O 1
ATOM 931 N N . THR A 1 116 ? 3.413 11.354 7.611 1.00 65.00 116 THR A N 1
ATOM 932 C CA . THR A 1 116 ? 3.171 12.778 7.326 1.00 65.00 116 THR A CA 1
ATOM 933 C C . THR A 1 116 ? 3.132 13.066 5.818 1.00 65.00 116 THR A C 1
ATOM 935 O O . THR A 1 116 ? 2.265 13.805 5.351 1.00 65.00 116 THR A O 1
ATOM 938 N N . ARG A 1 117 ? 4.030 12.457 5.025 1.00 69.62 117 ARG A N 1
ATOM 939 C CA . ARG A 1 117 ? 4.056 12.633 3.559 1.00 69.62 117 ARG A CA 1
ATOM 940 C C . ARG A 1 117 ? 2.799 12.089 2.885 1.00 69.62 117 ARG A C 1
ATOM 942 O O . ARG A 1 117 ? 2.285 12.718 1.965 1.00 69.62 117 ARG A O 1
ATOM 949 N N . LEU A 1 118 ? 2.303 10.937 3.332 1.00 69.25 118 LEU A N 1
ATOM 950 C CA . LEU A 1 118 ? 1.117 10.310 2.747 1.00 69.25 118 LEU A CA 1
ATOM 951 C C . LEU A 1 118 ? -0.154 11.116 3.022 1.00 69.25 118 LEU A C 1
ATOM 953 O O . LEU A 1 118 ? -0.984 11.269 2.126 1.00 69.25 118 LEU A O 1
ATOM 957 N N . MET A 1 119 ? -0.263 11.708 4.215 1.00 68.06 119 MET A N 1
ATOM 958 C CA . MET A 1 119 ? -1.382 12.582 4.568 1.00 68.06 119 MET A CA 1
ATOM 959 C C . MET A 1 119 ? -1.465 13.809 3.639 1.00 68.06 119 MET A C 1
ATOM 961 O O . MET A 1 119 ? -2.532 14.112 3.112 1.00 68.06 119 MET A O 1
ATOM 965 N N . LEU A 1 120 ? -0.326 14.448 3.335 1.00 65.31 120 LEU A N 1
ATOM 966 C CA . LEU A 1 120 ? -0.263 15.614 2.436 1.00 65.31 120 LEU A CA 1
ATOM 967 C C . LEU A 1 120 ? -0.649 15.305 0.980 1.00 65.31 120 LEU A C 1
ATOM 969 O O . LEU A 1 120 ? -1.071 16.205 0.253 1.00 65.31 120 LEU A O 1
ATOM 973 N N . ILE A 1 121 ? -0.469 14.061 0.529 1.00 67.56 121 ILE A N 1
ATOM 974 C CA . ILE A 1 121 ? -0.826 13.644 -0.835 1.00 67.56 121 ILE A CA 1
ATOM 975 C C . ILE A 1 121 ? -2.316 13.314 -0.929 1.00 67.56 121 ILE A C 1
ATOM 977 O O . ILE A 1 121 ? -2.958 13.712 -1.901 1.00 67.56 121 ILE A O 1
ATOM 981 N N . ASN A 1 122 ? -2.878 12.643 0.080 1.00 61.16 122 ASN A N 1
ATOM 982 C CA . ASN A 1 122 ? -4.304 12.306 0.108 1.00 61.16 122 ASN A CA 1
ATOM 983 C C . ASN A 1 122 ? -5.205 13.550 0.073 1.00 61.16 122 ASN A C 1
ATOM 985 O O . ASN A 1 122 ? -6.244 13.524 -0.586 1.00 61.16 122 ASN A O 1
ATOM 989 N N . ASP A 1 123 ? -4.786 14.656 0.693 1.00 59.03 123 ASP A N 1
ATOM 990 C CA . ASP A 1 123 ? -5.531 15.921 0.661 1.00 59.03 123 ASP A CA 1
ATOM 991 C C . ASP A 1 123 ? -5.640 16.545 -0.744 1.00 59.03 123 ASP A C 1
ATOM 993 O O . ASP A 1 123 ? -6.556 17.325 -0.999 1.00 59.03 123 ASP A O 1
ATOM 997 N N . LYS A 1 124 ? -4.737 16.205 -1.677 1.00 53.53 124 LYS A N 1
ATOM 998 C CA . LYS A 1 124 ? -4.709 16.769 -3.041 1.00 53.53 124 LYS A CA 1
ATOM 999 C C . LYS A 1 124 ? -5.529 15.986 -4.068 1.00 53.53 124 LYS A C 1
ATOM 1001 O O . LYS A 1 124 ? -5.708 16.470 -5.181 1.00 53.53 124 LYS A O 1
ATOM 1006 N N . LEU A 1 125 ? -5.975 14.776 -3.730 1.00 49.00 125 LEU A N 1
ATOM 1007 C CA . LEU A 1 125 ? -6.775 13.911 -4.610 1.00 49.00 125 LEU A CA 1
ATOM 1008 C C . LEU A 1 125 ? -8.295 14.125 -4.445 1.00 49.00 125 LEU A C 1
ATOM 1010 O O . LEU A 1 125 ? -9.081 13.370 -5.017 1.00 49.00 125 LEU A O 1
ATOM 1014 N N . ARG A 1 126 ? -8.705 15.129 -3.660 1.00 45.53 126 ARG A N 1
ATOM 1015 C CA . ARG A 1 126 ? -10.095 15.580 -3.476 1.00 45.53 126 ARG A CA 1
ATOM 1016 C C . ARG A 1 126 ? -10.409 16.771 -4.373 1.00 45.53 126 ARG A C 1
ATOM 1018 O O . ARG A 1 126 ? -11.558 16.821 -4.863 1.00 45.53 126 ARG A O 1
#

Organism: Lachnospira eligens (strain ATCC 27750 / DSM 3376 / VPI C15-48 / C15-B4) (NCBI:txid515620)

Nearest PDB structures (foldseek):
  2lyj-assembly1_A  TM=7.720E-01  e=1.851E-01  Enterococcus faecalis
  4aih-assembly1_A  TM=3.544E-01  e=7.273E-01  Yersinia pseudotuberculosis YPIII
  2jaa-assembly1_A  TM=1.799E-01  e=4.706E-01  Shigella flexneri
  2jaa-assembly1_B  TM=1.827E-01  e=5.671E-01  Shigella flexneri
  8v5c-assembly1_B  TM=1.913E-01  e=5.664E+00  Shigella flexneri

Foldseek 3Di:
DVQLCVQLVPHPVVVVCCVVVVDPDDLNSLVSSCVSVVHDSCLVDDDDDDDPVSVVVVVVVCCVVFNWDWDDDPVDIDIDTPPVLVVVLVVVLVVVVVVVVVVCVVDDDDSVVVVVSRVVSSVVVD

Radius of gyration: 17.82 Å; Cα contacts (8 Å, |Δi|>4): 81; chains: 1; bounding box: 39×31×46 Å

Mean predicted aligned error: 8.39 Å

Sequence (126 aa):
MEQLSEKSGINLSTLKKYETDNRNPKLEQLSKIAEALEVSVFEFLDIEVKSVNDIISLVNKMNIATDIDWDIDNDKVCISFKNKEINNCLKEYAVDYKKDNILIEKTETNNESTFTRLMLINDKLR

Secondary structure (DSSP, 8-state):
-HHHHHHH---HHHHHHHHTTS-PPPHHHHHHHHHHHTS-GGGG------SHHHHHHHHHHHHHHH-EEEEEETTEEEEEESSHHHHHHHHHHHHHHHHHHHHHTTS---HHHHHHHHHHHHGGG-